Protein 1EHS (pdb70)

Radius of gyration: 11.33 Å; Cα contacts (8 Å, |Δi|>4): 49; chains: 1; bounding box: 17×34×16 Å

InterPro domains:
  IPR015160 Heat-stable enterotoxin B, secretory [PF09075] (24-71)
  IPR036479 Heat-stable enterotoxin B superfamily [G3DSA:1.20.10.10] (24-71)
  IPR036479 Heat-stable enterotoxin B superfamily [SSF57007] (24-71)

Structure (mmCIF, N/CA/C/O backbone):
data_1EHS
#
_entry.id   1EHS
#
_cell.length_a   1.000
_cell.length_b   1.000
_cell.length_c   1.000
_cell.angle_alpha   90.00
_cell.angle_beta   90.00
_cell.angle_gamma   90.00
#
_symmetry.space_group_name_H-M   'P 1'
#
loop_
_atom_site.group_PDB
_atom_site.id
_atom_site.type_symbol
_atom_site.label_atom_id
_atom_site.label_alt_id
_atom_site.label_comp_id
_atom_site.label_asym_id
_atom_site.label_entity_id
_atom_site.label_seq_id
_atom_site.pdbx_PDB_ins_code
_atom_site.Cartn_x
_atom_site.Cartn_y
_atom_site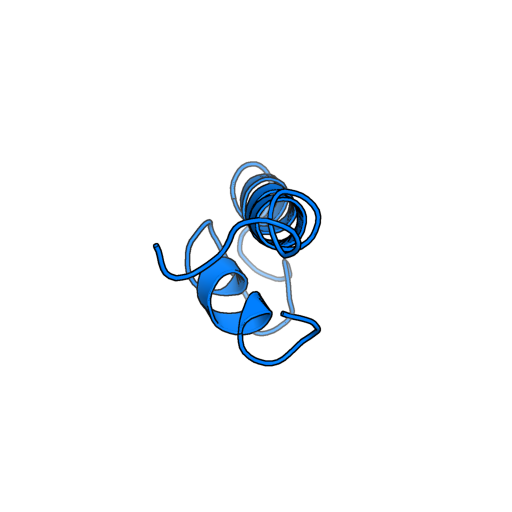.Cartn_z
_atom_site.occupancy
_atom_site.B_iso_or_equiv
_atom_site.auth_seq_id
_atom_site.auth_comp_id
_atom_site.auth_asym_id
_atom_site.auth_atom_id
_atom_site.pdbx_PDB_model_num
ATOM 1 N N . SER A 1 1 ? -3.388 -17.573 -9.915 1.00 0.00 1 SER A N 1
ATOM 2 C CA . SER A 1 1 ? -2.117 -18.328 -10.084 1.00 0.00 1 SER A CA 1
ATOM 3 C C . SER A 1 1 ? -1.108 -18.066 -8.928 1.00 0.00 1 SER A C 1
ATOM 4 O O . SER A 1 1 ? -0.864 -18.970 -8.127 1.00 0.00 1 SER A O 1
ATOM 13 N N . THR A 1 2 ? -0.531 -16.853 -8.821 1.00 0.00 2 THR A N 1
ATOM 14 C CA . THR A 1 2 ? 0.432 -16.502 -7.726 1.00 0.00 2 THR A CA 1
ATOM 15 C C . THR A 1 2 ? -0.172 -16.328 -6.290 1.00 0.00 2 THR A C 1
ATOM 16 O O . THR A 1 2 ? 0.458 -16.733 -5.310 1.00 0.00 2 THR A O 1
ATOM 27 N N . GLN A 1 3 ? -1.349 -15.695 -6.167 1.00 0.00 3 GLN A N 1
ATOM 28 C CA . GLN A 1 3 ? -2.055 -15.498 -4.870 1.00 0.00 3 GLN A CA 1
ATOM 29 C C . GLN A 1 3 ? -3.554 -15.920 -5.001 1.00 0.00 3 GLN A C 1
ATOM 30 O O . GLN A 1 3 ? -4.227 -15.642 -5.999 1.00 0.00 3 GLN A O 1
ATOM 44 N N . SER A 1 4 ? -4.081 -16.559 -3.945 1.00 0.00 4 SER A N 1
ATOM 45 C CA . SER A 1 4 ? -5.529 -16.914 -3.839 1.00 0.00 4 SER A CA 1
ATOM 46 C C . SER A 1 4 ? -6.089 -16.643 -2.411 1.00 0.00 4 SER A C 1
ATOM 47 O O . SER A 1 4 ? -6.955 -15.783 -2.247 1.00 0.00 4 SER A O 1
ATOM 55 N N . ASN A 1 5 ? -5.572 -17.312 -1.366 1.00 0.00 5 ASN A N 1
ATOM 56 C CA . ASN A 1 5 ? -5.892 -16.964 0.063 1.00 0.00 5 ASN A CA 1
ATOM 57 C C . ASN A 1 5 ? -5.222 -15.669 0.597 1.00 0.00 5 ASN A C 1
ATOM 58 O O . ASN A 1 5 ? -5.822 -14.917 1.366 1.00 0.00 5 ASN A O 1
ATOM 69 N N . LYS A 1 6 ? -3.970 -15.441 0.168 1.00 0.00 6 LYS A N 1
ATOM 70 C CA . LYS A 1 6 ? -3.271 -14.132 0.362 1.00 0.00 6 LYS A CA 1
ATOM 71 C C . LYS A 1 6 ? -3.842 -12.932 -0.494 1.00 0.00 6 LYS A C 1
ATOM 72 O O . LYS A 1 6 ? -3.137 -11.965 -0.794 1.00 0.00 6 LYS A O 1
ATOM 90 N N . LYS A 1 7 ? -5.140 -12.983 -0.844 1.00 0.00 7 LYS A N 1
ATOM 91 C CA . LYS A 1 7 ? -5.866 -11.910 -1.556 1.00 0.00 7 LYS A CA 1
ATOM 92 C C . LYS A 1 7 ? -6.726 -11.023 -0.600 1.00 0.00 7 LYS A C 1
ATOM 93 O O . LYS A 1 7 ? -7.428 -11.514 0.284 1.00 0.00 7 LYS A O 1
ATOM 111 N N . ASP A 1 8 ? -6.672 -9.698 -0.819 1.00 0.00 8 ASP A N 1
ATOM 112 C CA . ASP A 1 8 ? -7.476 -8.682 -0.077 1.00 0.00 8 ASP A CA 1
ATOM 113 C C . ASP A 1 8 ? -7.356 -8.609 1.486 1.00 0.00 8 ASP A C 1
ATOM 114 O O . ASP A 1 8 ? -8.067 -9.271 2.241 1.00 0.00 8 ASP A O 1
ATOM 124 N N . LEU A 1 9 ? -6.403 -7.766 1.890 1.00 0.00 9 LEU A N 1
ATOM 125 C CA . LEU A 1 9 ? -5.444 -7.927 3.027 1.00 0.00 9 LEU A CA 1
ATOM 126 C C . LEU A 1 9 ? -4.044 -7.400 2.496 1.00 0.00 9 LEU A C 1
ATOM 127 O O . LEU A 1 9 ? -3.437 -6.507 3.077 1.00 0.00 9 LEU A O 1
ATOM 143 N N . CYS A 1 10 ? -3.595 -7.955 1.346 1.00 0.00 10 CYS A N 1
ATOM 144 C CA . CYS A 1 10 ? -2.354 -7.676 0.607 1.00 0.00 10 CYS A CA 1
ATOM 145 C C . CYS A 1 10 ? -2.584 -6.641 -0.513 1.00 0.00 10 CYS A C 1
ATOM 146 O O . CYS A 1 10 ? -1.938 -5.598 -0.548 1.00 0.00 10 CYS A O 1
ATOM 153 N N . GLU A 1 11 ? -3.597 -6.896 -1.356 1.00 0.00 11 GLU A N 1
ATOM 154 C CA . GLU A 1 11 ? -4.365 -5.813 -2.024 1.00 0.00 11 GLU A CA 1
ATOM 155 C C . GLU A 1 11 ? -4.894 -4.699 -1.090 1.00 0.00 11 GLU A C 1
ATOM 156 O O . GLU A 1 11 ? -4.794 -3.541 -1.468 1.00 0.00 11 GLU A O 1
ATOM 169 N N . HIS A 1 12 ? -5.457 -5.040 0.087 1.00 0.00 12 HIS A N 1
ATOM 170 C CA . HIS A 1 12 ? -5.893 -4.014 1.069 1.00 0.00 12 HIS A CA 1
ATOM 171 C C . HIS A 1 12 ? -4.779 -3.053 1.555 1.00 0.00 12 HIS A C 1
ATOM 172 O O . HIS A 1 12 ? -4.968 -1.846 1.580 1.00 0.00 12 HIS A O 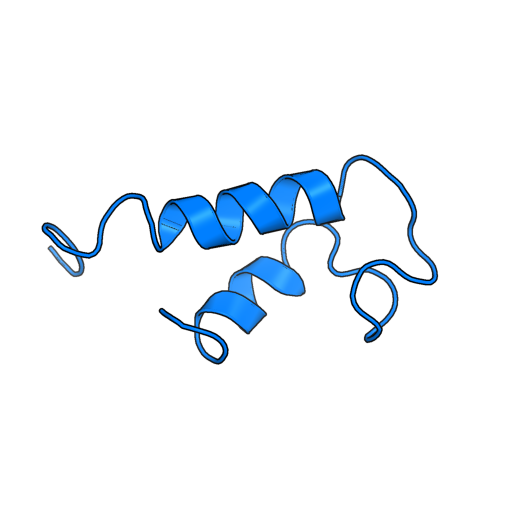1
ATOM 186 N N . TYR A 1 13 ? -3.613 -3.612 1.833 1.00 0.00 13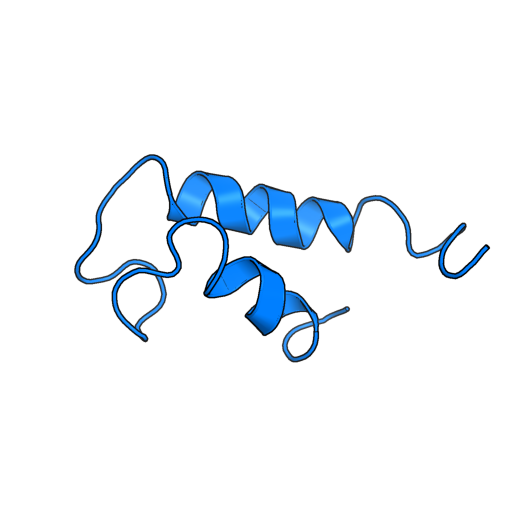 TYR A N 1
ATOM 187 C CA . TYR A 1 13 ? -2.325 -2.938 1.852 1.00 0.00 13 TYR A CA 1
ATOM 188 C C . TYR A 1 13 ? -1.982 -1.944 0.702 1.00 0.00 13 TYR A C 1
ATOM 189 O O . TYR A 1 13 ? -1.522 -0.835 0.990 1.00 0.00 13 TYR A O 1
ATOM 207 N N . ARG A 1 14 ? -2.238 -2.296 -0.574 1.00 0.00 14 ARG A N 1
ATOM 208 C CA . ARG A 1 14 ? -2.248 -1.277 -1.681 1.00 0.00 14 ARG A CA 1
ATOM 209 C C . ARG A 1 14 ? -3.504 -0.374 -1.764 1.00 0.00 14 ARG A C 1
ATOM 210 O O . ARG A 1 14 ? -3.436 0.753 -2.256 1.00 0.00 14 ARG A O 1
ATOM 230 N N . GLN A 1 15 ? -4.640 -0.843 -1.260 1.00 0.00 15 GLN A N 1
ATOM 231 C CA . GLN A 1 15 ? -5.743 0.089 -0.850 1.00 0.00 15 GLN A CA 1
ATOM 232 C C . GLN A 1 15 ? -5.357 1.234 0.114 1.00 0.00 15 GLN A C 1
ATOM 233 O O . GLN A 1 15 ? -5.729 2.390 -0.076 1.00 0.00 15 GLN A O 1
ATOM 247 N N . ILE A 1 16 ? -4.513 0.939 1.089 1.00 0.00 16 ILE A N 1
ATOM 248 C CA . ILE A 1 16 ? -3.809 1.965 1.869 1.00 0.00 16 ILE A CA 1
ATOM 249 C C . ILE A 1 16 ? -2.829 2.863 1.044 1.00 0.00 16 ILE A C 1
ATOM 250 O O . ILE A 1 16 ? -2.845 4.086 1.205 1.00 0.00 16 ILE A O 1
ATOM 266 N N . ALA A 1 17 ? -2.041 2.272 0.134 1.00 0.00 17 ALA A N 1
ATOM 267 C CA . ALA A 1 17 ? -1.429 3.020 -0.983 1.00 0.00 17 ALA A CA 1
ATOM 268 C C . ALA A 1 17 ? -2.364 3.936 -1.855 1.00 0.00 17 ALA A C 1
ATOM 269 O O . ALA A 1 17 ? -1.845 4.741 -2.627 1.00 0.00 17 ALA A O 1
ATOM 276 N N . LYS A 1 18 ? -3.708 3.887 -1.682 1.00 0.00 18 LYS A N 1
ATOM 277 C CA . LYS A 1 18 ? -4.636 4.904 -2.239 1.00 0.00 18 LYS A CA 1
ATOM 278 C C . LYS A 1 18 ? -4.712 6.225 -1.420 1.00 0.00 18 LYS A C 1
ATOM 279 O O . LYS A 1 18 ? -4.533 7.325 -1.937 1.00 0.00 18 LYS A O 1
ATOM 297 N N . GLU A 1 19 ? -5.034 6.092 -0.129 1.00 0.00 19 GLU A N 1
ATOM 298 C CA . GLU A 1 19 ? -4.999 7.198 0.866 1.00 0.00 19 GLU A CA 1
ATOM 299 C C . GLU A 1 19 ? -3.592 7.838 1.135 1.00 0.00 19 GLU A C 1
ATOM 300 O O . GLU A 1 19 ? -3.470 8.934 1.682 1.00 0.00 19 GLU A O 1
ATOM 313 N N . SER A 1 20 ? -2.563 7.160 0.617 1.00 0.00 20 SER A N 1
ATOM 314 C CA . SER A 1 20 ? -1.242 7.751 0.274 1.00 0.00 20 SER A CA 1
ATOM 315 C C . SER A 1 20 ? -1.114 8.899 -0.776 1.00 0.00 20 SER A C 1
ATOM 316 O O . SER A 1 20 ? -0.109 9.601 -0.916 1.00 0.00 20 SER A O 1
ATOM 324 N N . CYS A 1 21 ?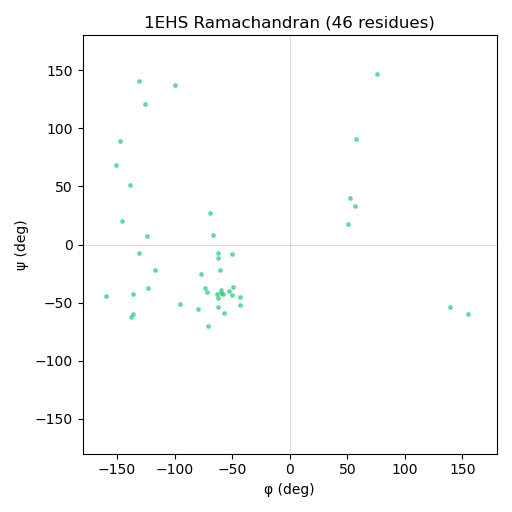 -2.154 8.915 -1.580 1.00 0.00 21 CYS A N 1
ATOM 325 C CA . CYS A 1 21 ? -2.184 9.450 -2.958 1.00 0.00 21 CYS A CA 1
ATOM 326 C C . CYS A 1 21 ? -3.244 10.558 -3.222 1.00 0.00 21 CYS A C 1
ATOM 327 O O . CYS A 1 21 ? -2.984 11.523 -3.944 1.00 0.00 21 CYS A O 1
ATOM 334 N N . LYS A 1 22 ? -4.428 10.416 -2.614 1.00 0.00 22 LYS A N 1
ATOM 335 C CA . LYS A 1 22 ? -5.465 11.462 -2.523 1.00 0.00 22 LYS A CA 1
ATOM 336 C C . LYS A 1 22 ? -5.047 12.754 -1.738 1.00 0.00 22 LYS A C 1
ATOM 337 O O . LYS A 1 22 ? -5.326 13.862 -2.200 1.00 0.00 22 LYS A O 1
ATOM 355 N N . LYS A 1 23 ? -4.427 12.606 -0.550 1.00 0.00 23 LYS A N 1
ATOM 356 C CA . LYS A 1 23 ? -4.184 13.727 0.399 1.00 0.00 23 LYS A CA 1
ATOM 357 C C . LYS A 1 23 ? -2.679 13.873 0.806 1.00 0.00 23 LYS A C 1
ATOM 358 O O . LYS A 1 23 ? -2.089 12.959 1.389 1.00 0.00 23 LYS A O 1
ATOM 376 N N . GLY A 1 24 ? -2.074 15.050 0.536 1.00 0.00 24 GLY A N 1
ATOM 377 C CA . GLY A 1 24 ? -0.698 15.372 0.981 1.00 0.00 24 GLY A CA 1
ATOM 378 C C . GLY A 1 24 ? 0.468 14.719 0.201 1.00 0.00 24 GLY A C 1
ATOM 379 O O . GLY A 1 24 ? 0.361 13.586 -0.266 1.00 0.00 24 GLY A O 1
ATOM 383 N N . PHE A 1 25 ? 1.606 15.430 0.081 1.00 0.00 25 PHE A N 1
ATOM 384 C CA . PHE A 1 25 ? 2.824 14.922 -0.623 1.00 0.00 25 PHE A CA 1
ATOM 385 C C . PHE A 1 25 ? 4.235 15.351 -0.075 1.00 0.00 25 PHE A C 1
ATOM 386 O O . PHE A 1 25 ? 5.264 15.235 -0.747 1.00 0.00 25 PHE A O 1
ATOM 403 N N . LEU A 1 26 ? 4.281 15.775 1.182 1.00 0.00 26 LEU A N 1
ATOM 404 C CA . LEU A 1 26 ? 5.535 16.054 1.941 1.00 0.00 26 LEU A CA 1
ATOM 405 C C . LEU A 1 26 ? 5.762 15.475 3.369 1.00 0.00 26 LEU A C 1
ATOM 406 O O . LEU A 1 26 ? 6.876 15.498 3.899 1.00 0.00 26 LEU A O 1
ATOM 422 N N . GLY A 1 27 ? 4.728 14.865 3.919 1.00 0.00 27 GLY A N 1
ATOM 423 C CA . GLY A 1 27 ? 4.884 13.813 4.949 1.00 0.00 27 GLY A CA 1
ATOM 424 C C . GLY A 1 27 ? 3.735 12.804 4.916 1.00 0.00 27 GLY A C 1
ATOM 425 O O . GLY A 1 27 ? 2.964 12.728 5.872 1.00 0.00 27 GLY A O 1
ATOM 429 N N . VAL A 1 28 ? 3.646 11.990 3.846 1.00 0.00 28 VAL A N 1
ATOM 430 C CA . VAL A 1 28 ? 2.710 10.834 3.794 1.00 0.00 28 VAL A CA 1
ATOM 431 C C . VAL A 1 28 ? 3.157 9.683 4.749 1.00 0.00 28 VAL A C 1
ATOM 432 O O . VAL A 1 28 ? 2.569 9.336 5.772 1.00 0.00 28 VAL A O 1
ATOM 445 N N . ARG A 1 29 ? 4.243 9.132 4.271 1.00 0.00 29 ARG A N 1
ATOM 446 C CA . ARG A 1 29 ? 4.900 7.907 4.729 1.00 0.00 29 ARG A CA 1
ATOM 447 C C . ARG A 1 29 ? 6.394 8.014 5.148 1.00 0.00 29 ARG A C 1
ATOM 448 O O . ARG A 1 29 ? 7.051 7.018 5.453 1.00 0.00 29 ARG A O 1
ATOM 468 N N . ASP A 1 30 ? 6.900 9.252 5.203 1.00 0.00 30 ASP A N 1
ATOM 469 C CA . ASP A 1 30 ? 8.304 9.607 5.584 1.00 0.00 30 ASP A CA 1
ATOM 470 C C . ASP A 1 30 ? 9.522 8.895 4.906 1.00 0.00 30 ASP A C 1
ATOM 471 O O . ASP A 1 30 ? 10.687 9.114 5.242 1.00 0.00 30 ASP A O 1
ATOM 481 N N . GLY A 1 31 ? 9.231 8.269 3.775 1.00 0.00 31 GLY A N 1
ATOM 482 C CA . GLY A 1 31 ? 9.826 8.727 2.494 1.00 0.00 31 GLY A CA 1
ATOM 483 C C . GLY A 1 31 ? 9.544 10.213 2.135 1.00 0.00 31 GLY A C 1
ATOM 484 O O . GLY A 1 31 ? 10.499 10.973 1.999 1.00 0.00 31 GLY A O 1
ATOM 488 N N . THR A 1 32 ? 8.250 10.586 2.017 1.00 0.00 32 THR A N 1
ATOM 489 C CA . THR A 1 32 ? 7.742 11.956 1.633 1.00 0.00 32 THR A CA 1
ATOM 490 C C . THR A 1 32 ? 6.310 11.850 1.002 1.00 0.00 32 THR A C 1
ATOM 491 O O . THR A 1 32 ? 5.332 12.433 1.477 1.00 0.00 32 THR A O 1
ATOM 502 N N . ALA A 1 33 ? 6.249 11.094 -0.094 1.00 0.00 33 ALA A N 1
ATOM 503 C CA . ALA A 1 33 ? 5.085 10.933 -0.982 1.00 0.00 33 ALA A CA 1
ATOM 504 C C . ALA A 1 33 ? 5.114 9.484 -1.551 1.00 0.00 33 ALA A C 1
ATOM 505 O O . ALA A 1 33 ? 5.659 9.200 -2.622 1.00 0.00 33 ALA A O 1
ATOM 512 N N . GLY A 1 34 ? 4.480 8.570 -0.812 1.00 0.00 34 GLY A N 1
ATOM 513 C CA . GLY A 1 34 ? 4.123 7.217 -1.337 1.00 0.00 34 GLY A CA 1
ATOM 514 C C . GLY A 1 34 ?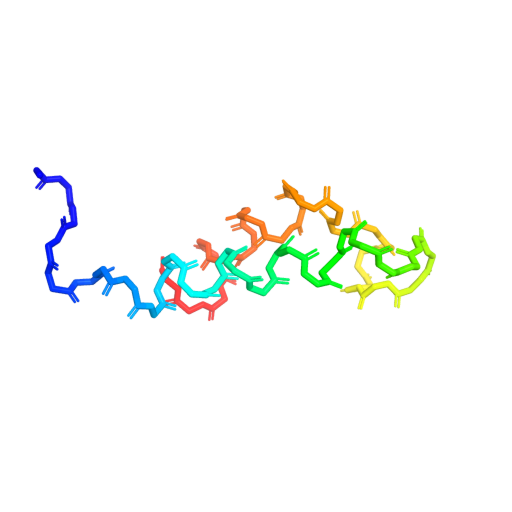 3.197 7.175 -2.562 1.00 0.00 34 GLY A C 1
ATOM 515 O O . GLY A 1 34 ? 3.433 6.376 -3.467 1.00 0.00 34 GLY A O 1
ATOM 519 N N . ALA A 1 35 ? 2.184 8.058 -2.625 1.00 0.00 35 ALA A N 1
ATOM 520 C CA . ALA A 1 35 ? 1.619 8.543 -3.919 1.00 0.00 35 ALA A CA 1
ATOM 521 C C . ALA A 1 35 ? 1.161 7.479 -4.975 1.00 0.00 35 ALA A C 1
ATOM 522 O O . ALA A 1 35 ? 1.339 7.626 -6.186 1.00 0.00 35 ALA A O 1
ATOM 529 N N . CYS A 1 36 ? 0.527 6.418 -4.456 1.00 0.00 36 CYS A N 1
ATOM 530 C CA . CYS A 1 36 ? 0.088 5.233 -5.241 1.00 0.00 36 CYS A CA 1
ATOM 531 C C . CYS A 1 36 ? 1.161 4.443 -6.070 1.00 0.00 36 CYS A C 1
ATO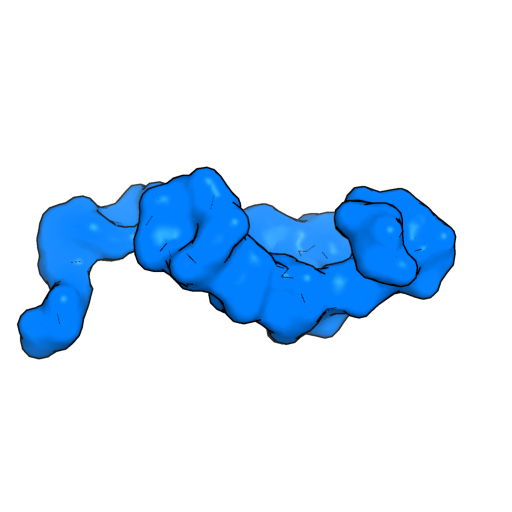M 532 O O . CYS A 1 36 ? 0.840 3.785 -7.062 1.00 0.00 36 CYS A O 1
ATOM 539 N N . PHE A 1 37 ? 2.411 4.382 -5.563 1.00 0.00 37 PHE A N 1
ATOM 540 C CA . PHE A 1 37 ? 3.424 3.372 -5.965 1.00 0.00 37 PHE A CA 1
ATOM 541 C C . PHE A 1 37 ? 4.558 3.215 -4.909 1.00 0.00 37 PHE A C 1
ATOM 542 O O . PHE A 1 37 ? 4.867 2.077 -4.545 1.00 0.00 37 PHE A O 1
ATOM 559 N N . GLY A 1 38 ? 5.120 4.304 -4.335 1.00 0.00 38 GLY A N 1
ATOM 560 C CA . GLY A 1 38 ? 5.976 4.210 -3.123 1.00 0.00 38 GLY A CA 1
ATOM 561 C C . GLY A 1 38 ? 5.370 3.775 -1.756 1.00 0.00 38 GLY A C 1
ATOM 562 O O 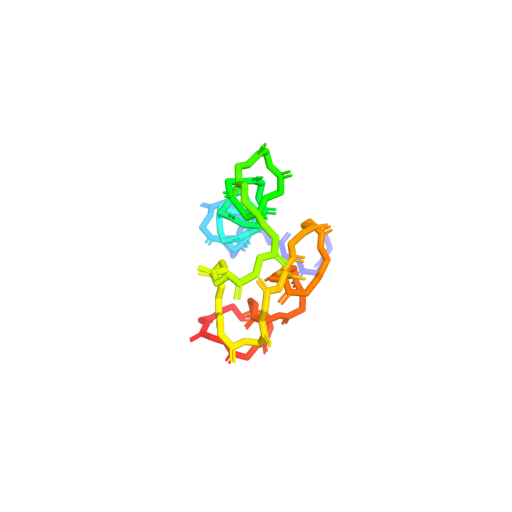. GLY A 1 38 ? 6.053 3.777 -0.733 1.00 0.00 38 GLY A O 1
ATOM 566 N N . ALA A 1 39 ? 4.113 3.334 -1.799 1.00 0.00 39 ALA A N 1
ATOM 567 C CA . ALA A 1 39 ? 3.509 2.410 -0.812 1.00 0.00 39 ALA A CA 1
ATOM 568 C C . ALA A 1 39 ? 3.031 1.019 -1.366 1.00 0.00 39 ALA A C 1
ATOM 569 O O . ALA A 1 39 ? 2.954 0.059 -0.599 1.00 0.00 39 ALA A O 1
ATOM 576 N N . GLN A 1 40 ? 2.758 0.881 -2.677 1.00 0.00 40 GLN A N 1
ATOM 577 C CA . GLN A 1 40 ? 2.560 -0.414 -3.379 1.00 0.00 40 GLN A CA 1
ATOM 578 C C . GLN A 1 40 ? 3.760 -1.416 -3.332 1.00 0.00 40 GLN A C 1
ATOM 579 O O . GLN A 1 40 ? 3.595 -2.617 -3.122 1.00 0.00 40 GLN A O 1
ATOM 593 N N . ILE A 1 41 ? 4.969 -0.873 -3.497 1.00 0.00 41 ILE A N 1
ATOM 594 C CA . ILE A 1 41 ? 6.255 -1.545 -3.140 1.00 0.00 41 ILE A CA 1
ATOM 595 C C . ILE A 1 41 ? 6.470 -1.899 -1.655 1.00 0.00 41 ILE A C 1
ATOM 596 O O . ILE A 1 41 ? 6.775 -3.037 -1.305 1.00 0.00 41 ILE A O 1
ATOM 612 N N . MET A 1 42 ? 6.324 -0.885 -0.817 1.00 0.00 42 MET A N 1
ATOM 613 C CA . MET A 1 42 ? 6.444 -1.009 0.661 1.00 0.00 42 MET A CA 1
ATOM 614 C C . MET A 1 42 ? 5.640 -2.168 1.336 1.00 0.00 42 MET A C 1
ATOM 615 O O . MET A 1 42 ? 6.156 -2.827 2.230 1.00 0.00 42 MET A O 1
ATOM 629 N N . VAL A 1 43 ? 4.440 -2.467 0.828 1.00 0.00 43 VAL A N 1
ATOM 630 C CA . VAL A 1 43 ? 3.708 -3.740 1.035 1.00 0.00 43 VAL A CA 1
ATOM 631 C C . VAL A 1 43 ? 4.534 -5.054 0.933 1.00 0.00 43 VAL A C 1
ATOM 632 O O . VAL A 1 43 ? 4.525 -5.856 1.874 1.00 0.00 43 VAL A O 1
ATOM 645 N N . ALA A 1 44 ? 5.276 -5.218 -0.170 1.00 0.00 44 ALA A N 1
ATOM 646 C CA . ALA A 1 44 ? 6.278 -6.316 -0.295 1.00 0.00 44 ALA A CA 1
ATOM 647 C C . ALA A 1 44 ? 7.492 -6.333 0.707 1.00 0.00 44 ALA A C 1
ATOM 648 O O . ALA A 1 44 ? 8.215 -7.332 0.753 1.00 0.00 44 ALA A O 1
ATOM 655 N N . ALA A 1 45 ? 7.686 -5.288 1.541 1.00 0.00 45 ALA A N 1
ATOM 656 C CA . ALA A 1 45 ? 8.511 -5.375 2.769 1.00 0.00 45 ALA A CA 1
ATOM 657 C C . ALA A 1 45 ? 7.904 -4.630 4.008 1.00 0.00 45 ALA A C 1
ATOM 658 O O . ALA A 1 45 ? 8.583 -3.874 4.708 1.00 0.00 45 ALA A O 1
ATOM 665 N N . LYS A 1 46 ? 6.622 -4.911 4.318 1.00 0.00 46 LYS A N 1
ATOM 666 C CA . LYS A 1 46 ? 5.900 -4.383 5.492 1.00 0.00 46 LYS A CA 1
ATOM 667 C C . LYS A 1 46 ? 5.091 -5.535 6.163 1.00 0.00 46 LYS A C 1
ATOM 668 O O . LYS A 1 46 ? 5.309 -5.862 7.331 1.00 0.00 46 LYS A O 1
ATOM 686 N N . GLY A 1 47 ? 4.169 -6.136 5.398 1.00 0.00 47 GLY A N 1
ATOM 687 C CA . GLY A 1 47 ? 3.474 -7.385 5.791 1.00 0.00 47 GLY A CA 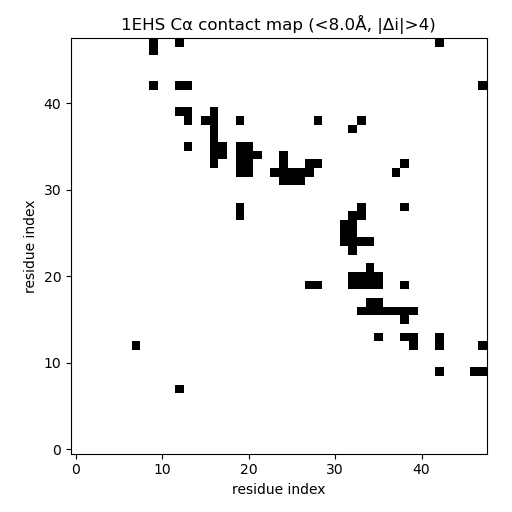1
ATOM 688 C C . GLY A 1 47 ? 3.358 -8.428 4.665 1.00 0.00 47 GLY A C 1
ATOM 689 O O . GLY A 1 47 ? 3.557 -9.620 4.918 1.00 0.00 47 GLY A O 1
ATOM 693 N N . CYS A 1 48 ? 3.034 -8.031 3.417 1.00 0.00 48 CYS A N 1
ATOM 694 C CA . CYS A 1 48 ? 2.758 -8.988 2.330 1.00 0.00 48 CYS A CA 1
ATOM 695 C C . CYS A 1 48 ? 4.027 -9.701 1.767 1.00 0.00 48 CYS A C 1
ATOM 696 O O . CYS A 1 48 ? 4.418 -9.615 0.603 1.00 0.00 48 CYS A O 1
#

Nearest PDB structures (foldseek):
  1ehs-assembly1_A  TM=1.021E+00  e=1.309E-08  Escherichia coli

Foldseek 3Di:
DPDDPPPDVLVVQLVVVVVLAPDAFQVSPVVGGSRSPVSNVVSVVPPD

Secondary structure (DSSP, 8-state):
---STT-SSHHHHHHHHHHHHHS-SSSSSSSS--TTTTTHHHHTTTT-

CATH classification: 1.20.10.10

Organism: Escherichia coli (NCBI:txid562)

Solvent-accessible surface area: 3735 Å² total; per-residue (Å²): 170,133,59,97,145,96,76,108,81,0,74,112,61,84,83,100,1,95,89,8,28,166,126,49,116,171,57,49,83,137,51,71,39,2,39,60,139,25,14,58,97,63,5,76,100,142,44,57

Sequence (48 aa):
STQSNKKDLCEHYRQIAKESCKKGFLGVRDGTAGACFGAQIMVAAKGC